Protein AF-A4ULK1-F1 (afdb_monomer_lite)

Foldseek 3Di:
DVVVVVVVVVVVVVVVVVCCQFQADPPDGFDDDDDPRDDLLSSLLSTAQWAFAPCCVVVLVCSLVSCCSVCVVPGSVCSVVVSVVCCVVCPPSHDDYDHDHNGTD

Sequence (105 aa):
LKLYGVPYLIFVMWLDFVTYLHHHGYKQKLPWYRGQEWSYLRGGLTTVDRDYGWINNIHHDIGTHVIHHLFPQIPHYHLIEATKAAKAVLGKYYREPQKSGPLPL

Organism: Glycine max (NCBI:txid3847)

InterPro domains:
  IPR005804 Fatty acid desaturase domain [PF00487] (3-95)
  IPR012171 Fatty acid desaturase [PTHR32100] (1-100)

Secondary structure (DSSP, 8-state):
-HHHHHHHHHHHHHHHHHHHHHH--SSS------GGG--HHHHHHT------GGGTTTTTTTT-HHHHHH-TTS-GGGHHHHHHHHHHHHGGG--PPPPPSSS--

Structure (mmCIF, N/CA/C/O backbone):
data_AF-A4ULK1-F1
#
_entry.id   AF-A4ULK1-F1
#
loop_
_atom_site.group_PDB
_atom_site.id
_atom_site.type_symbol
_atom_site.label_atom_id
_atom_site.label_alt_id
_atom_site.label_comp_id
_atom_site.label_asym_id
_atom_site.label_entity_id
_atom_site.label_seq_id
_atom_site.pdbx_PDB_ins_code
_atom_site.Cartn_x
_atom_site.Cartn_y
_atom_site.Cartn_z
_atom_site.occupancy
_atom_site.B_iso_or_equiv
_atom_site.auth_seq_id
_atom_site.auth_comp_id
_atom_site.auth_asym_id
_atom_site.auth_atom_id
_atom_site.pdbx_PDB_model_num
ATOM 1 N N . LEU A 1 1 ? 30.650 4.673 -4.499 1.00 61.88 1 LEU A N 1
ATOM 2 C CA . LEU A 1 1 ? 29.669 5.658 -3.977 1.00 61.88 1 LEU A CA 1
ATOM 3 C C . LEU A 1 1 ? 28.911 6.430 -5.064 1.00 61.88 1 LEU A C 1
ATOM 5 O O . LEU A 1 1 ? 27.692 6.382 -5.039 1.00 61.88 1 LEU A O 1
ATOM 9 N N . LYS A 1 2 ? 29.564 7.110 -6.023 1.00 66.12 2 LYS A N 1
ATOM 10 C CA . LYS A 1 2 ? 28.866 7.998 -6.989 1.00 66.12 2 LYS A CA 1
ATOM 11 C C . LYS A 1 2 ? 27.785 7.313 -7.854 1.00 66.12 2 LYS A C 1
ATOM 13 O O . LYS A 1 2 ? 26.747 7.914 -8.088 1.00 66.12 2 LYS A O 1
ATOM 18 N N . LEU A 1 3 ? 27.980 6.048 -8.243 1.00 79.94 3 LEU A N 1
ATOM 19 C CA . LEU A 1 3 ? 26.998 5.261 -9.016 1.00 79.94 3 LEU A CA 1
ATOM 20 C C . LEU A 1 3 ? 25.770 4.802 -8.207 1.00 79.94 3 LEU A C 1
ATOM 22 O O . LEU A 1 3 ? 24.762 4.444 -8.800 1.00 79.94 3 LEU A O 1
ATOM 26 N N . TYR A 1 4 ? 25.837 4.832 -6.873 1.00 88.62 4 TYR A N 1
ATOM 27 C CA . TYR A 1 4 ? 24.726 4.430 -6.002 1.00 88.62 4 TYR A CA 1
ATOM 28 C C . TYR A 1 4 ? 23.889 5.619 -5.525 1.00 88.62 4 TYR A C 1
ATOM 30 O O . TYR A 1 4 ? 22.751 5.421 -5.122 1.00 88.62 4 TYR A O 1
ATOM 38 N N . GLY A 1 5 ? 24.414 6.849 -5.603 1.00 92.44 5 GLY A N 1
ATOM 39 C CA . GLY A 1 5 ? 23.707 8.043 -5.136 1.00 92.44 5 GLY A CA 1
ATOM 40 C C . GLY A 1 5 ? 22.414 8.302 -5.908 1.00 92.44 5 GLY A C 1
ATOM 41 O O . GLY A 1 5 ? 21.362 8.452 -5.299 1.00 92.44 5 GLY A O 1
ATOM 42 N N . VAL A 1 6 ? 22.472 8.292 -7.245 1.00 93.31 6 VAL A N 1
ATOM 43 C CA . VAL A 1 6 ? 21.289 8.558 -8.082 1.00 93.31 6 VAL A CA 1
ATOM 44 C C . VAL A 1 6 ? 20.220 7.464 -7.933 1.00 93.31 6 VAL A C 1
ATOM 46 O O . VAL A 1 6 ? 19.087 7.820 -7.610 1.00 93.31 6 VAL A O 1
ATOM 49 N N . PRO A 1 7 ? 20.528 6.155 -8.069 1.00 93.88 7 PRO A N 1
ATOM 50 C CA . PRO A 1 7 ? 19.527 5.109 -7.849 1.00 93.88 7 PRO A CA 1
ATOM 51 C C . PRO A 1 7 ? 18.937 5.121 -6.435 1.00 93.88 7 PRO A C 1
ATOM 53 O O . PRO A 1 7 ? 17.735 4.934 -6.277 1.00 93.88 7 PRO A O 1
ATOM 56 N N . TYR A 1 8 ? 19.756 5.389 -5.412 1.00 94.00 8 TYR A N 1
ATOM 57 C CA . TYR A 1 8 ? 19.286 5.490 -4.032 1.00 94.00 8 TYR A CA 1
ATOM 58 C C . TYR A 1 8 ? 18.310 6.653 -3.841 1.00 94.00 8 TYR A C 1
ATOM 60 O O . TYR A 1 8 ? 17.253 6.467 -3.247 1.00 94.00 8 TYR A O 1
ATOM 68 N N . LEU A 1 9 ? 18.619 7.836 -4.383 1.00 94.81 9 LEU A N 1
ATOM 69 C CA . LEU A 1 9 ? 17.714 8.984 -4.308 1.00 94.81 9 LEU A CA 1
ATOM 70 C C . LEU A 1 9 ? 16.389 8.703 -5.018 1.00 94.81 9 LEU A C 1
ATOM 72 O O . LEU A 1 9 ? 15.339 9.018 -4.468 1.00 94.81 9 LEU A O 1
ATOM 76 N N . ILE A 1 10 ? 16.420 8.077 -6.199 1.00 94.00 10 ILE A N 1
ATOM 77 C CA . ILE A 1 10 ? 15.197 7.678 -6.913 1.00 94.00 10 ILE A CA 1
ATOM 78 C C . ILE A 1 10 ? 14.377 6.710 -6.058 1.00 94.00 10 ILE A C 1
ATOM 80 O O . ILE A 1 10 ? 13.176 6.908 -5.907 1.00 94.00 10 ILE A O 1
ATOM 84 N N . PHE A 1 11 ? 15.017 5.702 -5.464 1.00 93.06 11 PHE A N 1
ATOM 85 C CA . PHE A 1 11 ? 14.348 4.735 -4.599 1.00 93.06 11 PHE A CA 1
ATOM 86 C C . PHE A 1 11 ? 13.709 5.391 -3.368 1.00 93.06 11 PHE A C 1
ATOM 88 O O . PHE A 1 11 ? 12.543 5.131 -3.087 1.00 93.06 11 PHE A O 1
ATOM 95 N N . VAL A 1 12 ? 14.431 6.273 -2.670 1.00 95.94 12 VAL A N 1
ATOM 96 C CA . VAL A 1 12 ? 13.909 6.998 -1.499 1.00 95.94 12 VAL A CA 1
ATOM 97 C C . VAL A 1 12 ? 12.745 7.904 -1.892 1.00 95.94 12 VAL A C 1
ATOM 99 O O . VAL A 1 12 ? 11.681 7.808 -1.291 1.00 95.94 12 VAL A O 1
ATOM 102 N N . MET A 1 13 ? 12.902 8.726 -2.937 1.00 96.06 13 MET A N 1
ATOM 103 C CA . MET A 1 13 ? 11.823 9.598 -3.416 1.00 96.06 13 MET A CA 1
ATOM 104 C C . MET A 1 13 ? 10.588 8.794 -3.828 1.00 96.06 13 MET A C 1
ATOM 106 O O . MET A 1 13 ? 9.462 9.200 -3.549 1.00 96.06 13 MET A O 1
ATOM 110 N N . TRP A 1 14 ? 10.788 7.645 -4.476 1.00 92.38 14 TRP A N 1
ATOM 111 C CA . TRP A 1 14 ? 9.698 6.762 -4.866 1.00 92.38 14 TRP A CA 1
ATOM 112 C C . TRP A 1 14 ? 8.998 6.149 -3.654 1.00 92.38 14 TRP A C 1
ATOM 114 O O . TRP A 1 14 ? 7.772 6.195 -3.592 1.00 92.38 14 TRP A O 1
ATOM 124 N N . LEU A 1 15 ? 9.752 5.636 -2.673 1.00 92.88 15 LEU A N 1
ATOM 125 C CA . LEU A 1 15 ? 9.199 5.103 -1.426 1.00 92.88 15 LEU A CA 1
ATOM 126 C C . LEU A 1 15 ? 8.417 6.158 -0.639 1.00 92.88 15 LEU A C 1
ATOM 128 O O . LEU A 1 15 ? 7.311 5.870 -0.178 1.00 92.88 15 LEU A O 1
ATOM 132 N N . ASP A 1 16 ? 8.946 7.373 -0.517 1.00 95.56 16 ASP A N 1
ATOM 133 C CA . ASP A 1 16 ? 8.260 8.478 0.155 1.00 95.56 16 ASP A CA 1
ATOM 134 C C . ASP A 1 16 ? 6.966 8.842 -0.573 1.00 95.56 16 ASP A C 1
ATOM 136 O O . ASP A 1 16 ? 5.915 8.995 0.054 1.00 95.56 16 ASP A O 1
ATOM 140 N N . PHE A 1 17 ? 7.010 8.916 -1.906 1.00 92.94 17 PHE A N 1
ATOM 141 C CA . PHE A 1 17 ? 5.843 9.219 -2.724 1.00 92.94 17 PHE A CA 1
ATOM 142 C C . PHE A 1 17 ? 4.741 8.164 -2.573 1.00 92.94 17 PHE A C 1
ATOM 144 O O . PHE A 1 17 ? 3.594 8.512 -2.281 1.00 92.94 17 PHE A O 1
ATOM 151 N N . VAL A 1 18 ? 5.065 6.873 -2.708 1.00 92.19 18 VAL A N 1
ATOM 152 C CA . VAL A 1 18 ? 4.062 5.807 -2.545 1.00 92.19 18 VAL A CA 1
ATOM 153 C C . VAL A 1 18 ? 3.556 5.744 -1.108 1.00 92.19 18 VAL A C 1
ATOM 155 O O . VAL A 1 18 ? 2.354 5.606 -0.897 1.00 92.19 18 VAL A O 1
ATOM 158 N N . THR A 1 19 ? 4.421 5.920 -0.108 1.00 93.25 19 THR A N 1
ATOM 159 C CA . THR A 1 19 ? 4.002 5.947 1.300 1.00 93.25 19 THR A CA 1
ATOM 160 C C . THR A 1 19 ? 3.036 7.100 1.544 1.00 93.25 19 THR A C 1
ATOM 162 O O . THR A 1 19 ? 1.971 6.912 2.131 1.00 93.25 19 THR A O 1
ATOM 165 N N . TYR A 1 20 ? 3.344 8.291 1.0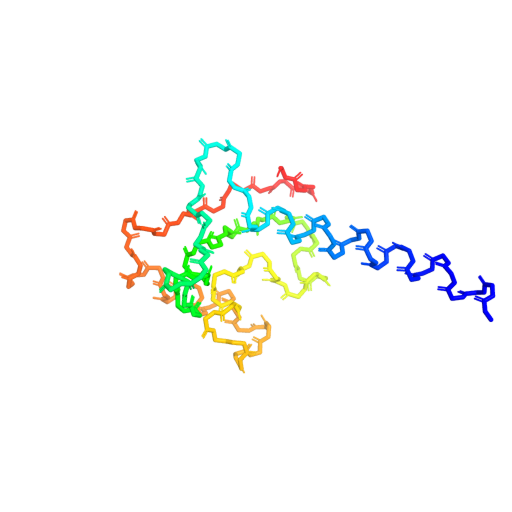34 1.00 93.00 20 TYR A N 1
ATOM 166 C CA . TYR A 1 20 ? 2.441 9.426 1.127 1.00 93.00 20 TYR A CA 1
ATOM 167 C C . TYR A 1 20 ? 1.082 9.106 0.497 1.00 93.00 20 TYR A C 1
ATOM 169 O O . TYR A 1 20 ? 0.059 9.238 1.167 1.00 93.00 20 TYR A O 1
ATOM 177 N N . LEU A 1 21 ? 1.059 8.618 -0.748 1.00 92.1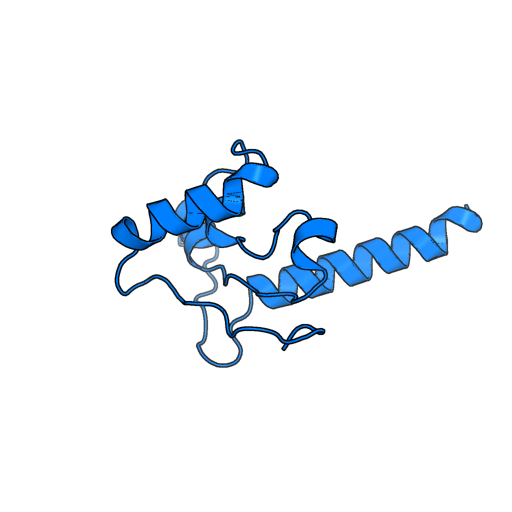9 21 LEU A N 1
ATOM 178 C CA . LEU A 1 21 ? -0.182 8.319 -1.465 1.00 92.19 21 LEU A CA 1
ATOM 179 C C . LEU A 1 21 ? -1.064 7.297 -0.744 1.00 92.19 21 LEU A C 1
ATOM 181 O O . LEU A 1 21 ? -2.280 7.490 -0.673 1.00 92.19 21 LEU A O 1
ATOM 185 N N . HIS A 1 22 ? -0.490 6.225 -0.208 1.00 93.94 22 HIS A N 1
ATOM 186 C CA . HIS A 1 22 ? -1.288 5.187 0.437 1.00 93.94 22 HIS A CA 1
ATOM 187 C C . HIS A 1 22 ? -1.670 5.515 1.885 1.00 93.94 22 HIS A C 1
ATOM 189 O O . HIS A 1 22 ? -2.614 4.931 2.408 1.00 93.94 22 HIS A O 1
ATOM 195 N N . HIS A 1 23 ? -0.979 6.446 2.544 1.00 93.69 23 HIS A N 1
ATOM 196 C CA . HIS A 1 23 ? -1.260 6.814 3.938 1.00 93.69 23 HIS A CA 1
ATOM 197 C C . HIS A 1 23 ? -1.912 8.199 4.091 1.00 93.69 23 HIS A C 1
ATOM 199 O O . HIS A 1 23 ? -2.254 8.594 5.204 1.00 93.69 23 HIS A O 1
ATOM 205 N N . HIS A 1 24 ? -2.130 8.935 2.993 1.00 91.56 24 HIS A N 1
ATOM 206 C CA . HIS A 1 24 ? -2.803 10.235 2.999 1.00 91.56 24 HIS A CA 1
ATOM 207 C C . HIS A 1 24 ? -4.010 10.263 2.063 1.00 91.56 24 HIS A C 1
ATOM 209 O O . HIS A 1 24 ? -3.910 10.211 0.835 1.00 91.56 24 HIS A O 1
ATOM 215 N N . GLY A 1 25 ? -5.185 10.436 2.663 1.00 85.75 25 GLY A N 1
ATOM 216 C CA . GLY A 1 25 ? -6.423 10.652 1.934 1.00 85.75 25 GLY A CA 1
ATOM 217 C C . GLY A 1 25 ? -6.654 12.139 1.665 1.00 85.75 25 GLY A C 1
ATOM 218 O O . GLY A 1 25 ? -6.977 12.905 2.576 1.00 85.75 25 GLY A O 1
ATOM 219 N N . TYR A 1 26 ? -6.491 12.556 0.405 1.00 82.12 26 TYR A N 1
ATOM 220 C CA . TYR A 1 26 ? -6.763 13.936 -0.021 1.00 82.12 26 TYR A CA 1
ATOM 221 C C . TYR A 1 26 ? -8.268 14.245 -0.013 1.00 82.12 26 TYR A C 1
ATOM 223 O O . TYR A 1 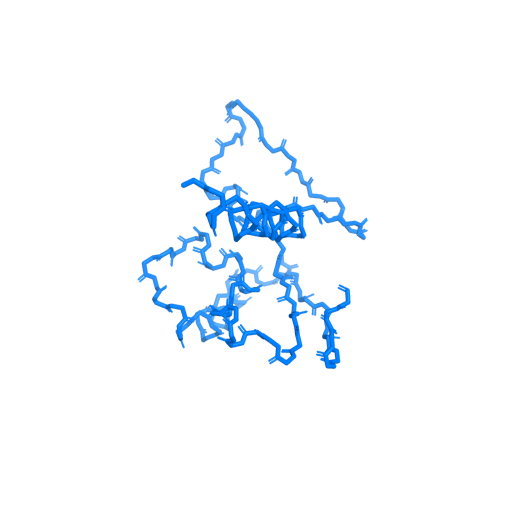26 ? -8.691 15.216 0.608 1.00 82.12 26 TYR A O 1
ATOM 231 N N . LYS A 1 27 ? -9.078 13.384 -0.653 1.00 84.06 27 LYS A N 1
ATOM 232 C CA . LYS A 1 27 ? -10.543 13.547 -0.757 1.00 84.06 27 LYS A CA 1
ATOM 233 C 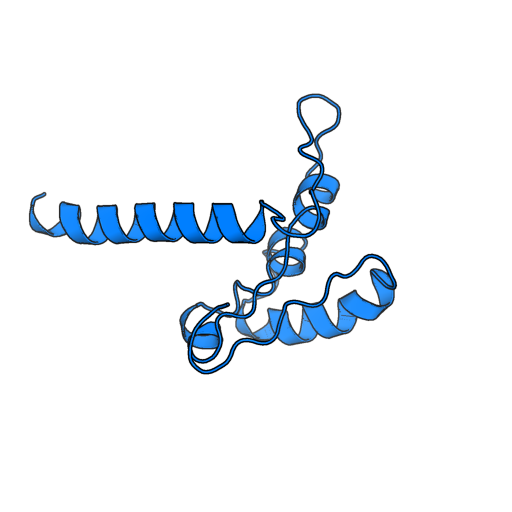C . LYS A 1 27 ? -11.272 13.212 0.547 1.00 84.06 27 LYS A C 1
ATOM 235 O O . LYS A 1 27 ? -12.207 13.905 0.927 1.00 84.06 27 LYS A O 1
ATOM 240 N N . GLN A 1 28 ? -10.835 12.158 1.233 1.00 85.25 28 GLN A N 1
ATOM 241 C CA . GLN A 1 28 ? -11.369 11.743 2.527 1.00 85.25 28 GLN A CA 1
ATOM 242 C C . GLN A 1 28 ? -10.218 11.673 3.522 1.00 85.25 28 GLN A C 1
ATOM 244 O O . GLN A 1 28 ? -9.290 10.894 3.327 1.00 85.25 28 GLN A O 1
ATOM 249 N N . LYS A 1 29 ? -10.278 12.474 4.587 1.00 89.25 29 LYS A N 1
ATOM 250 C CA . LYS A 1 29 ? -9.238 12.473 5.619 1.00 89.25 29 LYS A CA 1
ATOM 251 C C . LYS A 1 29 ? -9.178 11.115 6.319 1.00 89.25 29 LYS A C 1
ATOM 253 O O . LYS A 1 29 ? -10.210 10.520 6.629 1.00 89.25 29 LYS A O 1
ATOM 258 N N . LEU A 1 30 ? -7.957 10.652 6.571 1.00 90.31 30 LEU A N 1
ATOM 259 C CA . LEU A 1 30 ? -7.676 9.422 7.304 1.00 90.31 30 LEU A CA 1
ATOM 260 C C . LEU A 1 30 ? -7.205 9.785 8.714 1.00 90.31 30 LEU A C 1
ATOM 262 O O . LEU A 1 30 ? -6.448 10.749 8.863 1.00 90.31 30 LEU A O 1
ATOM 266 N N . PRO A 1 31 ? -7.648 9.055 9.747 1.00 91.69 31 PRO A N 1
ATOM 267 C CA . PRO A 1 31 ? -7.168 9.288 11.096 1.00 91.69 31 PRO A CA 1
ATOM 268 C C . PRO A 1 31 ? -5.699 8.873 11.206 1.00 91.69 31 PRO A C 1
ATOM 270 O O . PRO A 1 31 ? -5.312 7.788 10.780 1.00 91.69 31 PRO A O 1
ATOM 273 N N . TRP A 1 32 ? -4.888 9.737 11.816 1.00 91.31 32 TRP A N 1
ATOM 274 C CA . TRP A 1 32 ? -3.499 9.429 12.138 1.00 91.31 32 TRP A CA 1
ATOM 275 C C . TRP A 1 32 ? -3.400 9.014 13.602 1.00 91.31 32 TRP A C 1
ATOM 277 O O . TRP A 1 32 ? -3.284 9.853 14.496 1.00 91.31 32 TRP A O 1
ATOM 287 N N . TYR A 1 33 ? -3.433 7.709 13.852 1.00 93.69 33 TYR A N 1
ATOM 288 C CA . TYR A 1 33 ? -3.294 7.173 15.203 1.00 93.69 33 TYR A CA 1
ATOM 289 C C . TYR A 1 33 ? -1.854 7.299 15.714 1.00 93.69 33 TYR A C 1
ATOM 291 O O . TYR A 1 33 ? -0.898 7.051 14.976 1.00 93.69 33 TYR A O 1
ATOM 299 N N . ARG A 1 34 ? -1.690 7.690 16.981 1.00 93.56 34 ARG A N 1
ATOM 300 C CA . ARG A 1 34 ? -0.391 7.872 17.651 1.00 93.56 34 ARG A CA 1
ATOM 301 C C . ARG A 1 34 ? -0.462 7.366 19.090 1.00 93.56 34 ARG A C 1
ATOM 303 O O . ARG A 1 34 ? -1.541 7.331 19.678 1.00 93.56 34 ARG A O 1
ATOM 310 N N . GLY A 1 35 ? 0.689 7.020 19.665 1.00 96.19 35 GLY A N 1
ATOM 311 C CA . GLY A 1 35 ? 0.775 6.550 21.049 1.00 96.19 35 GLY A CA 1
ATOM 312 C C . GLY A 1 35 ? -0.117 5.332 21.291 1.00 96.19 35 GLY A C 1
ATOM 313 O O . GLY A 1 35 ? -0.098 4.390 20.504 1.00 96.19 35 GLY A O 1
ATOM 314 N N . GLN A 1 36 ? -0.923 5.377 22.352 1.00 96.62 36 GLN A N 1
ATOM 315 C CA . GLN A 1 36 ? -1.808 4.275 22.751 1.00 96.62 36 GLN A CA 1
ATOM 316 C C . GLN A 1 36 ? -2.972 4.019 21.777 1.00 96.62 36 GLN A C 1
ATOM 318 O O . GLN A 1 36 ? -3.527 2.926 21.766 1.00 96.62 36 GLN A O 1
ATOM 323 N N . GLU A 1 37 ? -3.326 4.989 20.929 1.00 95.75 37 GLU A N 1
ATOM 324 C CA . GLU A 1 37 ? -4.390 4.817 19.932 1.00 95.75 37 GLU A CA 1
ATOM 325 C C . GLU A 1 37 ? -3.932 4.026 18.700 1.00 95.75 37 GLU A C 1
ATOM 327 O O . GLU A 1 37 ? -4.766 3.570 17.908 1.00 95.75 37 GLU A O 1
ATOM 332 N N . TRP A 1 38 ? -2.618 3.886 18.505 1.00 96.69 38 TRP A N 1
ATOM 333 C CA . TRP A 1 38 ? -2.058 3.170 17.369 1.00 96.69 38 TRP A CA 1
ATOM 334 C C . TRP A 1 38 ? -2.020 1.664 17.629 1.00 96.69 38 TRP A C 1
ATOM 336 O O . TRP A 1 38 ? -1.599 1.195 18.682 1.00 96.69 38 TRP A O 1
ATOM 346 N N . SER A 1 39 ? -2.416 0.894 16.620 1.00 96.75 39 SER A N 1
ATOM 347 C CA . SER A 1 39 ? -2.187 -0.546 16.558 1.00 96.75 39 SER A CA 1
ATOM 348 C C . SER A 1 39 ? -1.910 -0.951 15.116 1.00 96.75 39 SER A C 1
ATOM 350 O O . SER A 1 39 ? -2.301 -0.238 14.189 1.00 96.75 39 SER A O 1
ATOM 352 N N . TYR A 1 40 ? -1.281 -2.111 14.919 1.00 93.19 40 TYR A N 1
ATOM 353 C CA . TYR A 1 40 ? -1.008 -2.659 13.587 1.00 93.19 40 TYR A CA 1
ATOM 354 C C . TYR A 1 40 ? -2.270 -2.708 12.713 1.00 93.19 40 TYR A C 1
ATOM 356 O O . TYR A 1 40 ? -2.288 -2.189 11.599 1.00 93.19 40 TYR A O 1
ATOM 364 N N . LEU A 1 41 ? -3.361 -3.250 13.267 1.00 94.44 41 LEU A N 1
ATOM 365 C CA . LEU A 1 41 ? -4.643 -3.371 12.576 1.00 94.44 41 LEU A CA 1
ATOM 366 C C . LEU A 1 41 ? -5.228 -2.002 12.208 1.00 94.44 41 LEU A C 1
ATOM 368 O O . LEU A 1 41 ? 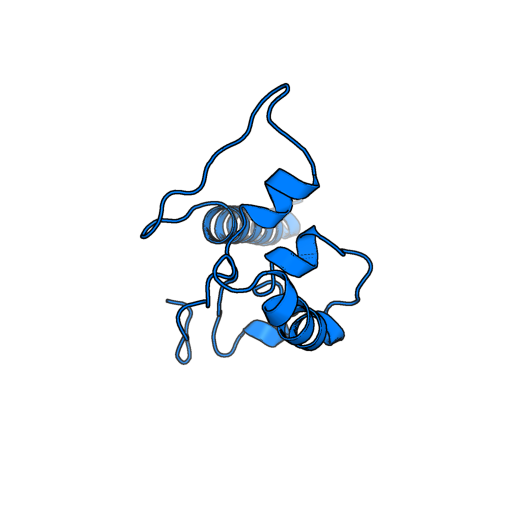-5.658 -1.800 11.075 1.00 94.44 41 LEU A O 1
ATOM 372 N N . ARG A 1 42 ? -5.225 -1.048 13.149 1.00 94.56 42 ARG A N 1
ATOM 373 C CA . ARG A 1 42 ? -5.713 0.313 12.890 1.00 94.56 42 ARG A CA 1
ATOM 374 C C . ARG A 1 42 ? -4.871 1.001 11.817 1.00 94.56 42 ARG A C 1
ATOM 376 O O . ARG A 1 42 ? -5.443 1.604 10.920 1.00 94.56 42 ARG A O 1
ATOM 383 N N . GLY A 1 43 ? -3.547 0.858 11.872 1.00 93.81 43 GLY A N 1
ATOM 384 C CA . GLY A 1 43 ? -2.626 1.385 10.867 1.00 93.81 43 GLY A CA 1
ATOM 385 C C . GLY A 1 43 ? -2.919 0.841 9.468 1.00 93.81 43 GLY A C 1
ATOM 386 O O . GLY A 1 43 ? -3.155 1.627 8.550 1.00 93.81 43 GLY A O 1
ATOM 387 N N . GLY A 1 44 ? -2.993 -0.487 9.324 1.00 94.31 44 GLY A N 1
ATOM 388 C CA . GLY A 1 44 ? -3.287 -1.148 8.048 1.00 94.31 44 GLY A CA 1
ATOM 389 C C . GLY A 1 44 ? -4.648 -0.752 7.465 1.00 94.31 44 GLY A C 1
ATOM 390 O O . GLY A 1 44 ? -4.735 -0.380 6.296 1.00 94.31 44 GLY A O 1
ATOM 391 N N . LEU A 1 45 ? -5.702 -0.720 8.289 1.00 94.19 45 LEU A N 1
ATOM 392 C CA . LEU A 1 45 ? -7.056 -0.325 7.864 1.00 94.19 45 LEU A CA 1
ATOM 393 C C . LEU A 1 45 ? -7.192 1.166 7.514 1.00 94.19 45 LEU A C 1
ATOM 395 O O . LEU A 1 45 ? -8.146 1.562 6.842 1.00 94.19 45 LEU A O 1
ATOM 399 N N . THR A 1 46 ? -6.264 2.008 7.971 1.00 93.94 46 THR A N 1
ATOM 400 C CA . THR A 1 46 ? -6.217 3.431 7.597 1.00 93.94 46 THR A CA 1
ATOM 401 C C . THR A 1 46 ? -5.425 3.719 6.338 1.00 93.94 46 THR A C 1
ATOM 403 O O . THR A 1 46 ? -5.290 4.883 5.980 1.00 93.94 46 THR A O 1
ATOM 406 N N . THR A 1 47 ? -4.924 2.699 5.649 1.00 94.62 47 THR A N 1
ATOM 407 C CA . THR A 1 47 ? -4.326 2.893 4.331 1.00 94.62 47 THR A CA 1
ATOM 408 C C . THR A 1 47 ? -5.381 3.036 3.231 1.00 94.62 47 THR A C 1
ATOM 410 O O . THR A 1 47 ? -6.582 2.852 3.452 1.00 94.62 47 THR A O 1
ATOM 413 N N . VAL A 1 48 ? -4.937 3.438 2.043 1.00 93.81 48 VAL A N 1
ATOM 414 C CA . VAL A 1 48 ? -5.767 3.643 0.856 1.00 93.81 48 VAL A CA 1
ATOM 415 C C . VAL A 1 48 ? -5.170 2.851 -0.283 1.00 93.81 48 VAL A C 1
ATOM 417 O O . VAL A 1 48 ? -4.022 3.097 -0.643 1.00 93.81 48 VAL A O 1
ATOM 420 N N . ASP A 1 49 ? -5.967 1.967 -0.873 1.00 95.25 49 ASP A N 1
ATOM 421 C CA . ASP A 1 49 ? -5.586 1.293 -2.105 1.00 95.25 49 ASP A CA 1
ATOM 422 C C . ASP A 1 49 ? -5.455 2.310 -3.251 1.00 95.25 49 ASP A C 1
ATOM 424 O O . ASP A 1 49 ? -6.199 3.295 -3.336 1.00 95.25 49 ASP A O 1
ATOM 428 N N . ARG A 1 50 ? -4.498 2.081 -4.148 1.00 94.06 50 ARG A N 1
ATOM 429 C CA . ARG A 1 50 ? -4.218 2.929 -5.310 1.00 94.06 50 ARG A CA 1
ATOM 430 C C . ARG A 1 50 ? -4.196 2.088 -6.573 1.00 94.06 50 ARG A C 1
ATOM 432 O O . ARG A 1 50 ? -3.737 0.955 -6.569 1.00 94.06 50 ARG A O 1
ATOM 439 N N . ASP A 1 51 ? -4.689 2.665 -7.658 1.00 94.50 51 ASP A N 1
ATOM 440 C CA . ASP A 1 51 ? -4.540 2.095 -8.990 1.00 94.50 51 ASP A CA 1
ATOM 441 C C . ASP A 1 51 ? -3.458 2.893 -9.720 1.00 94.50 51 ASP A C 1
ATOM 443 O O . ASP A 1 51 ? -3.620 4.092 -9.950 1.00 94.50 51 ASP A O 1
ATOM 447 N N . TYR A 1 52 ? -2.349 2.249 -10.069 1.00 93.00 52 TYR A N 1
ATOM 448 C CA . TYR A 1 52 ? -1.258 2.866 -10.822 1.00 93.00 52 TYR A CA 1
ATOM 449 C C . TYR A 1 52 ? -1.392 2.678 -12.343 1.00 93.00 52 TYR A C 1
ATOM 451 O O . TYR A 1 52 ? -0.487 3.033 -13.098 1.00 93.00 52 TYR A O 1
ATOM 459 N N . GLY A 1 53 ? -2.514 2.139 -12.824 1.00 93.06 53 GLY A N 1
ATOM 460 C CA . GLY A 1 53 ? -2.753 1.909 -14.242 1.00 93.06 53 GLY A CA 1
ATOM 461 C C . GLY A 1 53 ? -1.854 0.804 -14.792 1.00 93.06 53 GLY A C 1
ATOM 462 O O . GLY A 1 53 ? -1.783 -0.299 -14.246 1.00 93.06 53 GLY A O 1
ATOM 463 N N . TRP A 1 54 ? -1.150 1.087 -15.888 1.00 91.94 54 TRP A N 1
ATOM 464 C CA . TRP A 1 54 ? -0.358 0.079 -16.603 1.00 91.94 54 TRP A CA 1
ATOM 465 C C . TRP A 1 54 ? 0.853 -0.437 -15.830 1.00 91.94 54 TRP A C 1
ATOM 467 O O . TRP A 1 54 ? 1.384 -1.484 -16.186 1.00 91.94 54 TRP A O 1
ATOM 477 N N . ILE A 1 55 ? 1.290 0.268 -14.783 1.00 91.38 55 ILE A N 1
ATOM 478 C CA . ILE A 1 55 ? 2.467 -0.136 -14.008 1.00 91.38 55 ILE A CA 1
ATOM 479 C C . ILE A 1 55 ? 2.129 -0.961 -12.763 1.00 91.38 55 ILE A C 1
ATOM 481 O O . ILE A 1 55 ? 3.060 -1.347 -12.067 1.00 91.38 55 ILE A O 1
ATOM 485 N N . ASN A 1 56 ? 0.855 -1.260 -12.470 1.00 92.56 56 ASN A N 1
ATOM 486 C CA . ASN A 1 56 ? 0.474 -2.008 -11.258 1.00 92.56 56 ASN A CA 1
ATOM 487 C C . ASN A 1 56 ? 1.291 -3.298 -11.080 1.00 92.56 56 ASN A C 1
ATOM 489 O O . ASN A 1 56 ? 1.891 -3.504 -10.031 1.00 92.56 56 ASN A O 1
ATOM 493 N N . ASN A 1 57 ? 1.408 -4.111 -12.131 1.00 91.25 57 ASN A N 1
ATOM 494 C CA . ASN A 1 57 ? 2.133 -5.381 -12.089 1.00 91.25 57 ASN A CA 1
ATOM 495 C C . ASN A 1 57 ? 3.657 -5.203 -11.946 1.00 91.25 57 ASN A C 1
ATOM 497 O O . ASN A 1 57 ? 4.303 -5.982 -11.249 1.00 91.25 57 ASN A O 1
ATOM 501 N N . ILE A 1 58 ? 4.238 -4.177 -12.583 1.00 90.94 58 ILE A N 1
ATOM 502 C CA . ILE A 1 58 ? 5.663 -3.813 -12.432 1.00 90.94 58 ILE A CA 1
ATOM 503 C C . ILE A 1 58 ? 5.926 -3.351 -10.998 1.00 90.94 58 ILE A C 1
ATOM 505 O O . ILE A 1 58 ? 6.996 -3.570 -10.437 1.00 90.94 58 ILE A O 1
ATOM 509 N N . HIS A 1 59 ? 4.918 -2.736 -10.392 1.00 90.38 59 HIS A N 1
ATOM 510 C CA . HIS A 1 59 ? 4.926 -2.271 -9.019 1.00 90.38 59 HIS A CA 1
ATOM 511 C C . HIS A 1 59 ? 4.447 -3.340 -8.028 1.00 90.38 59 HIS A C 1
ATOM 513 O O . HIS A 1 59 ? 4.109 -3.023 -6.890 1.00 90.38 59 HIS A O 1
ATOM 519 N N . HIS A 1 60 ? 4.436 -4.608 -8.456 1.00 93.31 60 HIS A N 1
ATOM 520 C CA . HIS A 1 60 ? 4.062 -5.770 -7.651 1.00 93.31 60 HIS A CA 1
ATOM 521 C C . HIS A 1 60 ? 2.680 -5.644 -6.995 1.00 93.31 60 HIS A C 1
ATOM 523 O O . HIS A 1 60 ? 2.478 -6.103 -5.877 1.00 93.31 60 HIS A O 1
ATOM 529 N N . ASP A 1 61 ? 1.738 -4.982 -7.664 1.00 94.25 61 ASP A N 1
ATOM 530 C CA . ASP A 1 61 ? 0.373 -4.752 -7.190 1.00 94.25 61 ASP A CA 1
ATOM 531 C C . ASP A 1 61 ? 0.307 -4.122 -5.787 1.00 94.25 61 ASP A C 1
ATOM 533 O O . ASP A 1 61 ? -0.691 -4.268 -5.078 1.00 94.25 61 ASP A O 1
ATOM 537 N N . ILE A 1 62 ? 1.343 -3.362 -5.395 1.00 92.50 62 ILE A N 1
ATOM 538 C CA . ILE A 1 62 ? 1.434 -2.674 -4.094 1.00 92.50 62 ILE A CA 1
ATOM 539 C C . ILE A 1 62 ? 0.252 -1.730 -3.840 1.00 92.50 62 ILE A C 1
ATOM 541 O O . ILE A 1 62 ? -0.095 -1.460 -2.696 1.00 92.50 62 ILE A O 1
ATOM 545 N N . GLY A 1 63 ? -0.420 -1.301 -4.913 1.00 94.06 63 GLY A N 1
ATOM 546 C CA . GLY A 1 63 ? -1.681 -0.573 -4.873 1.00 94.06 63 GLY A CA 1
ATOM 547 C C . GLY A 1 63 ? -2.784 -1.251 -4.051 1.00 94.06 63 GLY A C 1
ATOM 548 O O . GLY A 1 63 ? -3.671 -0.569 -3.555 1.00 94.06 63 GLY A O 1
ATOM 549 N N . THR A 1 64 ? -2.714 -2.564 -3.823 1.00 96.25 64 THR A N 1
ATOM 550 C CA . THR A 1 64 ? -3.567 -3.322 -2.881 1.00 96.25 64 THR A CA 1
ATOM 551 C C . THR A 1 64 ? -3.102 -3.186 -1.420 1.00 96.25 64 THR A C 1
ATOM 553 O O . THR A 1 64 ? -3.004 -4.154 -0.657 1.00 96.25 64 THR A O 1
ATOM 556 N N . HIS A 1 65 ? -2.766 -1.958 -1.033 1.00 96.00 65 HIS A N 1
ATOM 557 C CA . HIS A 1 65 ? -1.956 -1.648 0.141 1.00 96.00 65 HIS A CA 1
ATOM 558 C C . HIS A 1 65 ? -2.604 -2.057 1.462 1.00 96.00 65 HIS A C 1
ATOM 560 O O . HIS A 1 65 ? -1.895 -2.460 2.383 1.00 96.00 65 HIS A O 1
ATOM 566 N N . VAL A 1 66 ? -3.939 -2.026 1.565 1.00 96.38 66 VAL A N 1
ATOM 567 C CA . VAL A 1 66 ? -4.639 -2.462 2.786 1.00 96.38 66 VAL A CA 1
ATOM 568 C C . VAL A 1 66 ? -4.317 -3.922 3.093 1.00 96.38 66 VAL A C 1
ATOM 570 O O . VAL A 1 66 ? -3.905 -4.249 4.204 1.00 96.38 66 VAL A O 1
ATOM 573 N N . ILE A 1 67 ? -4.466 -4.810 2.110 1.00 96.94 67 ILE A N 1
ATOM 574 C CA . ILE A 1 67 ? -4.206 -6.243 2.292 1.00 96.94 67 ILE A CA 1
ATOM 575 C C . ILE A 1 67 ? -2.721 -6.536 2.379 1.00 96.94 67 ILE A C 1
ATOM 577 O O . ILE A 1 67 ? -2.331 -7.355 3.208 1.00 96.94 67 ILE A O 1
ATOM 581 N N . HIS A 1 68 ? -1.902 -5.824 1.608 1.00 95.50 68 HIS A N 1
ATOM 582 C CA . HIS A 1 68 ? -0.454 -5.893 1.742 1.00 95.50 68 HIS A CA 1
ATOM 583 C C . HIS A 1 68 ? -0.002 -5.619 3.188 1.00 95.50 68 HIS A C 1
ATOM 585 O O . HIS A 1 68 ? 0.801 -6.372 3.733 1.00 95.50 68 HIS A O 1
ATOM 591 N N . HIS A 1 69 ? -0.564 -4.595 3.844 1.00 95.62 69 HIS A N 1
ATOM 592 C CA . HIS A 1 69 ? -0.271 -4.307 5.250 1.00 95.62 69 HIS A CA 1
ATOM 593 C C . HIS A 1 69 ? -0.882 -5.314 6.206 1.00 95.62 69 HIS A C 1
ATOM 595 O O . HIS A 1 69 ? -0.243 -5.669 7.184 1.00 95.62 69 HIS A O 1
ATOM 601 N N . LEU A 1 70 ? -2.112 -5.774 5.994 1.00 95.88 70 LEU A N 1
ATOM 602 C CA . LEU A 1 70 ? -2.734 -6.701 6.944 1.00 95.88 70 LEU A CA 1
ATOM 603 C C . LEU A 1 70 ? -2.119 -8.104 6.891 1.00 95.88 70 LEU A C 1
ATOM 605 O O . LEU A 1 70 ? -2.032 -8.764 7.926 1.00 95.88 70 LEU A O 1
ATOM 609 N N . PHE A 1 71 ? -1.667 -8.533 5.714 1.00 95.50 71 PHE A N 1
ATOM 610 C CA . PHE A 1 71 ? -1.174 -9.882 5.455 1.00 95.50 71 PHE A CA 1
ATOM 611 C C . PHE A 1 71 ? 0.081 -9.856 4.565 1.00 95.50 71 PHE A C 1
ATOM 613 O O . PHE A 1 71 ? 0.055 -10.377 3.448 1.00 95.50 71 PHE A O 1
ATOM 620 N N . PRO A 1 72 ? 1.206 -9.293 5.042 1.00 93.25 72 PRO A N 1
ATOM 621 C CA . PRO A 1 72 ? 2.435 -9.164 4.251 1.00 93.25 72 PRO A CA 1
ATOM 622 C C . PRO A 1 72 ? 3.047 -10.512 3.834 1.00 93.25 72 PRO A C 1
ATOM 624 O O . PRO A 1 72 ? 3.935 -10.556 2.988 1.00 93.25 72 PRO A O 1
ATOM 627 N N . GLN A 1 73 ? 2.593 -11.619 4.427 1.00 96.38 73 GLN A N 1
ATOM 628 C CA . GLN A 1 73 ? 2.987 -12.981 4.072 1.00 96.38 73 GLN A CA 1
ATOM 629 C C . GLN A 1 73 ? 2.307 -13.480 2.790 1.00 96.38 73 GLN A C 1
ATOM 631 O O . GLN A 1 73 ? 2.788 -14.442 2.192 1.00 96.38 73 GLN A O 1
ATOM 636 N N . ILE A 1 74 ? 1.194 -12.864 2.370 1.00 96.75 74 ILE A N 1
ATOM 637 C CA . ILE A 1 74 ? 0.569 -13.174 1.084 1.00 96.75 74 ILE A CA 1
ATOM 638 C C . ILE A 1 74 ? 1.511 -12.663 -0.008 1.00 96.75 74 ILE A C 1
ATOM 640 O O . ILE A 1 74 ? 1.841 -11.474 -0.028 1.00 96.75 74 ILE A O 1
ATOM 644 N N . PRO A 1 75 ? 1.959 -13.528 -0.928 1.00 95.25 75 PRO A N 1
ATOM 645 C CA . PRO A 1 75 ? 2.851 -13.092 -1.982 1.00 95.25 75 PRO A CA 1
ATOM 646 C C . PRO A 1 75 ? 2.132 -12.120 -2.920 1.00 95.25 75 PRO A C 1
ATOM 648 O O . PRO A 1 75 ? 0.934 -12.244 -3.182 1.00 95.25 75 PRO A O 1
ATOM 651 N N . HIS A 1 76 ? 2.890 -11.170 -3.466 1.00 94.25 76 HIS A N 1
ATOM 652 C CA . HIS A 1 76 ? 2.326 -10.027 -4.179 1.00 94.25 76 HIS A CA 1
ATOM 653 C C . HIS A 1 76 ? 1.398 -10.412 -5.350 1.00 94.25 76 HIS A C 1
ATOM 655 O O . HIS A 1 76 ? 0.372 -9.778 -5.571 1.00 94.25 76 HIS A O 1
ATOM 661 N N . TYR A 1 77 ? 1.694 -11.518 -6.039 1.00 94.12 77 TYR A N 1
ATOM 662 C CA . TYR A 1 77 ? 0.903 -12.038 -7.160 1.00 94.12 77 TYR A CA 1
ATOM 663 C C . TYR A 1 77 ? -0.473 -12.615 -6.766 1.00 94.12 77 TYR A C 1
ATOM 665 O O . TYR A 1 77 ? -1.285 -12.881 -7.648 1.00 94.12 77 TYR A O 1
ATOM 673 N N . HIS A 1 78 ? -0.765 -12.773 -5.469 1.00 97.12 78 HIS A N 1
ATOM 674 C CA . HIS A 1 78 ? -2.097 -13.121 -4.950 1.00 97.12 78 HIS A CA 1
ATOM 675 C C . HIS A 1 78 ? -2.815 -11.944 -4.273 1.00 97.12 78 HIS A C 1
ATOM 677 O O . HIS A 1 78 ? -3.962 -12.095 -3.848 1.00 97.12 78 HIS A O 1
ATOM 683 N N . LEU A 1 79 ? -2.207 -10.755 -4.177 1.00 96.06 79 LEU A N 1
ATOM 684 C CA . LEU A 1 79 ? -2.818 -9.650 -3.433 1.00 96.06 79 LEU A CA 1
ATOM 685 C C . LEU A 1 79 ? -4.111 -9.137 -4.075 1.00 96.06 79 LEU A C 1
ATOM 687 O O . LEU A 1 79 ? -5.055 -8.808 -3.363 1.00 96.06 79 LEU A O 1
ATOM 691 N N . ILE A 1 80 ? -4.215 -9.131 -5.407 1.00 96.12 80 ILE A N 1
ATOM 692 C CA . ILE A 1 80 ? -5.458 -8.746 -6.099 1.00 96.12 80 ILE A CA 1
ATOM 693 C C . ILE A 1 80 ? -6.611 -9.683 -5.713 1.00 96.12 80 ILE A C 1
ATOM 695 O O . ILE A 1 80 ? -7.735 -9.235 -5.480 1.00 96.12 80 ILE A O 1
ATOM 699 N N . GLU A 1 81 ? -6.345 -10.988 -5.663 1.00 97.62 81 GLU A N 1
ATOM 700 C CA . GLU A 1 81 ? -7.322 -12.004 -5.271 1.00 97.62 81 GLU A CA 1
ATOM 701 C C . GLU A 1 81 ? -7.710 -11.853 -3.797 1.00 97.62 81 GLU A C 1
ATOM 703 O O . GLU A 1 81 ? -8.897 -11.772 -3.473 1.00 97.62 81 GLU A O 1
ATOM 708 N N . ALA A 1 82 ? -6.716 -11.716 -2.918 1.00 97.25 82 ALA A N 1
ATOM 709 C CA . ALA A 1 82 ? -6.925 -11.517 -1.490 1.00 97.25 82 ALA A CA 1
ATOM 710 C C . ALA A 1 82 ? -7.732 -10.239 -1.199 1.00 97.25 82 ALA A C 1
ATOM 712 O O . ALA A 1 82 ? -8.669 -10.270 -0.400 1.00 97.25 82 ALA A O 1
ATOM 713 N N . THR A 1 83 ? -7.457 -9.139 -1.905 1.00 97.06 83 THR A N 1
ATOM 714 C CA . THR A 1 83 ? -8.249 -7.904 -1.827 1.00 97.06 83 THR A CA 1
ATOM 715 C C . THR A 1 83 ? -9.684 -8.131 -2.256 1.00 97.06 83 THR A C 1
ATOM 717 O O . THR A 1 83 ? -10.593 -7.754 -1.520 1.00 97.06 83 THR A O 1
ATOM 720 N N . LYS A 1 84 ? -9.929 -8.803 -3.387 1.00 96.69 84 LYS A N 1
ATOM 721 C CA . LYS A 1 84 ? -11.298 -9.130 -3.821 1.00 96.69 84 LYS A CA 1
ATOM 722 C C . LYS A 1 84 ? -12.058 -9.940 -2.767 1.00 96.69 84 LYS A C 1
ATOM 724 O O . LYS A 1 84 ? -13.219 -9.631 -2.513 1.00 96.69 84 LYS A O 1
ATOM 729 N N . ALA A 1 85 ? -11.413 -10.919 -2.132 1.00 96.69 85 ALA A N 1
ATOM 73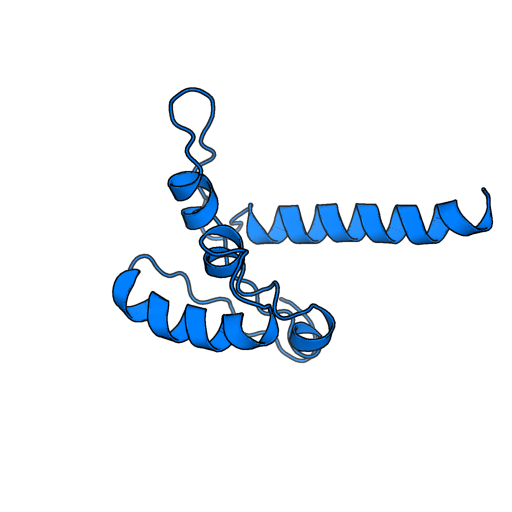0 C CA . ALA A 1 85 ? -12.020 -11.709 -1.062 1.00 96.69 85 ALA A CA 1
ATOM 731 C C . ALA A 1 85 ? -12.303 -10.866 0.196 1.00 96.69 85 ALA A C 1
ATOM 733 O O . ALA A 1 85 ? -13.386 -10.940 0.779 1.00 96.69 85 ALA A O 1
ATOM 734 N N . ALA A 1 86 ? -11.361 -10.006 0.589 1.00 95.94 86 ALA A N 1
ATOM 735 C CA . ALA A 1 86 ? -11.487 -9.164 1.773 1.00 95.94 86 ALA A CA 1
ATOM 736 C C . ALA A 1 86 ? -12.537 -8.052 1.630 1.00 95.94 86 ALA A C 1
ATOM 738 O O . ALA A 1 86 ? -13.100 -7.624 2.639 1.00 95.94 86 ALA A O 1
ATOM 739 N N . LYS A 1 87 ? -12.860 -7.608 0.404 1.00 95.38 87 LYS A N 1
ATOM 740 C CA . LYS A 1 87 ? -13.909 -6.598 0.157 1.00 95.38 87 LYS A CA 1
ATOM 741 C C . LYS A 1 87 ? -15.244 -6.967 0.802 1.00 95.38 87 LYS A C 1
ATOM 743 O O . LYS A 1 87 ? -15.902 -6.090 1.352 1.00 95.38 87 LYS A O 1
ATOM 748 N N . ALA A 1 88 ? -15.626 -8.245 0.792 1.00 93.31 88 ALA A N 1
ATOM 749 C CA . ALA A 1 88 ? -16.867 -8.698 1.422 1.00 93.31 88 ALA A CA 1
ATOM 750 C C . ALA A 1 88 ? -16.855 -8.509 2.950 1.00 93.31 88 ALA A C 1
ATOM 752 O O . ALA A 1 88 ? -17.875 -8.157 3.537 1.00 93.31 88 ALA A O 1
ATOM 753 N N . VAL A 1 89 ? -15.692 -8.692 3.583 1.00 95.06 89 VAL A N 1
ATOM 754 C CA . VAL A 1 89 ? -15.502 -8.526 5.033 1.00 95.06 89 VAL A CA 1
ATOM 755 C C . VAL A 1 89 ? -15.434 -7.047 5.415 1.00 95.06 89 VAL A C 1
ATOM 757 O O . VAL A 1 89 ? -16.054 -6.623 6.386 1.00 95.06 89 VAL A O 1
ATOM 760 N N . LEU A 1 90 ? -14.703 -6.246 4.637 1.00 93.69 90 LEU A N 1
ATOM 761 C CA . LEU A 1 90 ? -14.576 -4.802 4.855 1.00 93.69 90 LEU A CA 1
ATOM 762 C C . LEU A 1 90 ? -15.886 -4.059 4.542 1.00 93.69 90 LEU A C 1
ATOM 764 O O . LEU A 1 90 ? -16.178 -3.022 5.143 1.00 93.69 90 LEU A O 1
ATOM 768 N N . GLY A 1 91 ? -16.691 -4.591 3.622 1.00 94.50 91 GLY A N 1
ATOM 769 C CA . GLY A 1 91 ? -18.008 -4.079 3.263 1.00 94.50 91 GLY A CA 1
ATOM 770 C C . GLY A 1 91 ? -17.972 -2.592 2.915 1.00 94.50 91 GLY A C 1
ATOM 771 O O . GLY A 1 91 ? -17.118 -2.127 2.163 1.00 94.50 91 GLY A O 1
ATOM 772 N N . LYS A 1 92 ? -18.876 -1.817 3.522 1.00 92.38 92 LYS A N 1
ATOM 773 C CA . LYS A 1 92 ? -18.982 -0.361 3.309 1.00 92.38 92 LYS A CA 1
ATOM 774 C C . LYS A 1 92 ? -17.744 0.444 3.729 1.00 92.38 92 LYS A C 1
ATOM 776 O O . LYS A 1 92 ? -17.679 1.633 3.434 1.00 92.38 92 LYS A O 1
ATOM 781 N N . TYR A 1 93 ? -16.816 -0.158 4.475 1.00 90.00 93 TYR A N 1
ATOM 782 C CA . TYR A 1 93 ? -15.587 0.503 4.916 1.00 90.00 93 TYR A CA 1
ATOM 783 C C . TYR A 1 93 ? -14.453 0.371 3.900 1.00 90.00 93 TYR A C 1
ATOM 785 O O . TYR A 1 93 ? -13.478 1.120 3.992 1.00 90.00 93 TYR A O 1
ATOM 793 N N . TYR A 1 94 ? -14.570 -0.542 2.929 1.00 93.25 94 TYR A N 1
ATOM 794 C CA . TYR A 1 94 ? -13.615 -0.612 1.834 1.00 93.25 94 TYR A CA 1
ATOM 795 C C . TYR A 1 94 ? -13.752 0.613 0.928 1.00 93.25 94 TYR A C 1
ATOM 797 O O . TYR A 1 94 ? -14.854 1.005 0.542 1.00 93.25 94 TYR A O 1
ATOM 805 N N . ARG A 1 95 ? -12.616 1.220 0.584 1.00 91.06 95 ARG A N 1
ATOM 806 C CA . ARG A 1 95 ? -12.548 2.384 -0.299 1.00 91.06 95 ARG A CA 1
ATOM 807 C C . ARG A 1 95 ? -12.017 1.929 -1.646 1.00 91.06 95 ARG A C 1
ATOM 809 O O . ARG A 1 95 ? -10.829 1.652 -1.767 1.00 91.06 95 ARG A O 1
ATOM 816 N N . GLU A 1 96 ? -12.893 1.866 -2.642 1.00 92.25 96 GLU A N 1
ATOM 817 C CA . GLU A 1 96 ? -12.476 1.537 -4.004 1.00 92.25 96 GLU A CA 1
ATOM 818 C C . GLU A 1 96 ? -11.485 2.595 -4.527 1.00 92.25 96 GLU A C 1
ATOM 820 O O . GLU A 1 96 ? -11.787 3.797 -4.456 1.00 92.25 96 GLU A O 1
ATOM 825 N N . PRO A 1 97 ? -10.316 2.188 -5.057 1.00 92.19 97 PRO A N 1
ATOM 826 C CA . PRO A 1 97 ? -9.412 3.118 -5.711 1.00 92.19 97 PRO A CA 1
ATOM 827 C C . PRO A 1 97 ? -10.085 3.718 -6.949 1.00 92.19 97 PRO A C 1
ATOM 829 O O . PRO A 1 97 ? -10.868 3.068 -7.647 1.00 92.19 97 PRO A O 1
ATOM 832 N N . GLN A 1 98 ? -9.763 4.976 -7.249 1.00 90.44 98 GLN A N 1
ATOM 833 C CA . GLN A 1 98 ? -10.130 5.549 -8.542 1.00 90.44 98 GLN A CA 1
ATOM 834 C C . GLN A 1 98 ? -9.378 4.807 -9.637 1.00 90.44 98 GLN A C 1
ATOM 836 O O . GLN A 1 98 ? -8.166 4.651 -9.532 1.00 90.44 98 GLN A O 1
ATOM 841 N N . LYS A 1 99 ? -10.102 4.378 -10.672 1.00 90.94 99 LYS A N 1
ATOM 842 C CA . LYS A 1 99 ? -9.495 3.683 -11.802 1.00 90.94 99 LYS A CA 1
ATOM 843 C C . LYS A 1 99 ? -8.597 4.625 -12.579 1.00 90.94 99 LYS A C 1
ATOM 845 O O . LYS A 1 99 ? -9.062 5.654 -13.072 1.00 90.94 99 LYS A O 1
ATOM 850 N N . SER A 1 100 ? -7.347 4.225 -12.710 1.00 91.44 100 SER A N 1
ATOM 851 C CA . SER A 1 100 ? -6.355 4.943 -13.490 1.00 91.44 100 SER A CA 1
ATOM 852 C C . SER A 1 100 ? -6.428 4.529 -14.957 1.00 91.44 100 SER A C 1
ATOM 854 O O . SER A 1 100 ? -6.882 3.437 -15.303 1.00 91.44 100 SER A O 1
ATOM 856 N N . GLY A 1 101 ? -6.018 5.439 -15.837 1.00 87.94 101 GLY A N 1
ATOM 857 C CA . GLY A 1 101 ? -5.837 5.143 -17.255 1.00 87.94 101 GLY A CA 1
ATOM 858 C C . GLY A 1 101 ? -4.466 4.496 -17.489 1.00 87.94 101 GLY A C 1
ATOM 859 O O . GLY A 1 101 ? -4.043 3.632 -16.722 1.00 87.94 101 GLY A O 1
ATOM 860 N N . PRO A 1 102 ? -3.716 4.939 -18.510 1.00 86.12 102 PRO A N 1
ATOM 861 C CA . PRO A 1 102 ? -2.318 4.542 -18.671 1.00 86.12 102 PRO A CA 1
ATOM 862 C C . PRO A 1 102 ? -1.418 4.989 -17.510 1.00 86.12 102 PRO A C 1
ATOM 864 O O . PRO A 1 102 ? -0.432 4.322 -17.207 1.00 86.12 102 PRO A O 1
ATOM 867 N N . LEU A 1 103 ? -1.764 6.110 -16.867 1.00 77.56 103 LEU A N 1
ATOM 868 C CA . LEU A 1 103 ? -1.012 6.723 -15.774 1.00 77.56 103 LEU A CA 1
ATOM 869 C C . LEU A 1 103 ? -1.863 6.830 -14.497 1.00 77.56 103 LEU A C 1
ATOM 871 O O . LEU A 1 103 ? -3.089 6.949 -14.612 1.00 77.56 103 LEU A O 1
ATOM 875 N N . PRO A 1 104 ? -1.223 6.828 -13.309 1.00 78.06 104 PRO A N 1
ATOM 876 C CA . PRO A 1 104 ? -1.900 7.007 -12.027 1.00 78.06 104 PRO A CA 1
ATOM 877 C C . PRO A 1 104 ? -2.630 8.355 -11.942 1.00 78.06 104 PRO A C 1
ATOM 879 O O . PRO A 1 104 ? -2.096 9.371 -12.397 1.00 78.06 104 PRO A O 1
ATOM 882 N N . LEU A 1 105 ? -3.820 8.356 -11.332 1.00 72.25 105 LEU A N 1
ATOM 883 C CA . LEU A 1 105 ? -4.587 9.557 -10.966 1.00 72.25 105 LEU A CA 1
ATOM 884 C C . LEU A 1 105 ? -4.220 10.122 -9.585 1.00 72.25 105 LEU A C 1
ATOM 886 O O . LEU A 1 105 ? -4.012 9.328 -8.635 1.00 72.25 105 LEU A O 1
#

pLDDT: mean 92.21, std 5.8, range [61.88, 97.62]

Radius of gyration: 15.0 Å; chains: 1; bounding box: 49×27×41 Å